Protein AF-A0A534WCG7-F1 (afdb_monomer)

Structure (mmCIF, N/CA/C/O backbone):
data_AF-A0A534WCG7-F1
#
_entry.id   AF-A0A534WCG7-F1
#
loop_
_atom_site.group_PDB
_atom_site.id
_atom_site.type_symbol
_atom_site.label_atom_id
_atom_site.label_alt_id
_atom_site.label_comp_id
_atom_site.label_asym_id
_atom_site.label_entity_id
_atom_site.label_seq_id
_atom_site.pdbx_PDB_ins_code
_atom_site.Cartn_x
_atom_site.Cartn_y
_atom_site.Cartn_z
_atom_site.occupancy
_atom_site.B_iso_or_equiv
_atom_site.auth_seq_id
_atom_site.auth_comp_id
_atom_site.auth_asym_id
_atom_site.auth_atom_id
_atom_site.pdbx_PDB_model_num
ATOM 1 N N . MET A 1 1 ? 16.665 -22.979 -9.907 1.00 53.00 1 MET A N 1
ATOM 2 C CA . MET A 1 1 ? 16.208 -21.799 -10.676 1.00 53.00 1 MET A CA 1
ATOM 3 C C . MET A 1 1 ? 14.717 -21.628 -10.436 1.00 53.00 1 MET A C 1
ATOM 5 O O . MET A 1 1 ? 13.993 -22.575 -10.690 1.00 53.00 1 MET A O 1
ATOM 9 N N . GLY A 1 2 ? 14.273 -20.493 -9.885 1.00 67.31 2 GLY A N 1
ATOM 10 C CA . GLY A 1 2 ? 12.856 -20.310 -9.518 1.00 67.31 2 GLY A CA 1
ATOM 11 C C . GLY A 1 2 ? 12.541 -19.177 -8.534 1.00 67.31 2 GLY A C 1
ATOM 12 O O . GLY A 1 2 ? 11.385 -18.989 -8.191 1.00 67.31 2 GLY A O 1
ATOM 13 N N . GLN A 1 3 ? 13.527 -18.396 -8.086 1.00 74.94 3 GLN A N 1
A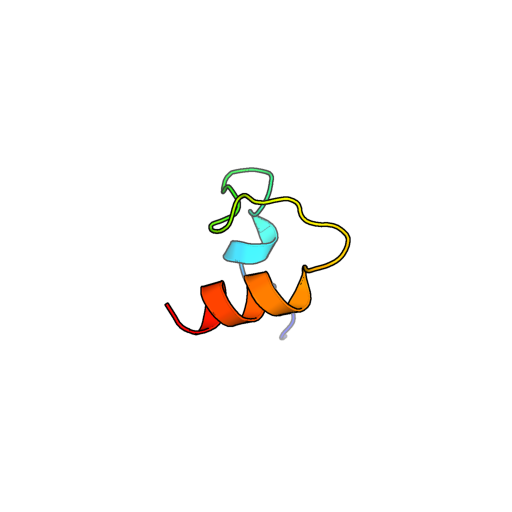TOM 14 C CA . GLN A 1 3 ? 13.304 -17.308 -7.127 1.00 74.94 3 GLN A CA 1
ATOM 15 C C . GLN A 1 3 ? 13.288 -15.943 -7.824 1.00 74.94 3 GLN A C 1
ATOM 17 O O . GLN A 1 3 ? 14.154 -15.105 -7.590 1.00 74.9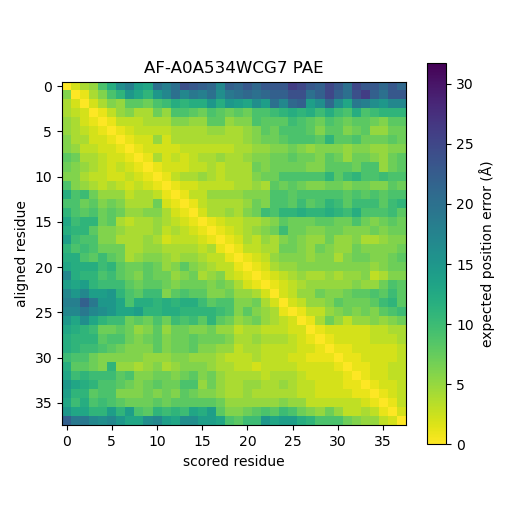4 3 GLN A O 1
ATOM 22 N N . LYS A 1 4 ? 12.340 -15.722 -8.742 1.00 80.81 4 LYS A N 1
ATOM 23 C CA . LYS A 1 4 ? 12.115 -14.379 -9.296 1.00 80.81 4 LYS A CA 1
ATOM 24 C C . LYS A 1 4 ? 10.948 -13.729 -8.565 1.00 80.81 4 LYS A C 1
ATOM 26 O O . LYS A 1 4 ? 9.814 -14.181 -8.675 1.00 80.81 4 LYS A O 1
ATOM 31 N N . VAL A 1 5 ? 11.256 -12.678 -7.811 1.00 82.38 5 VAL A N 1
ATOM 32 C CA . VAL A 1 5 ? 10.264 -11.844 -7.123 1.00 82.38 5 VAL A CA 1
ATOM 33 C C . VAL A 1 5 ? 9.463 -11.052 -8.157 1.00 82.38 5 VAL A C 1
ATOM 35 O O . VAL A 1 5 ? 9.998 -10.659 -9.196 1.00 82.38 5 VAL A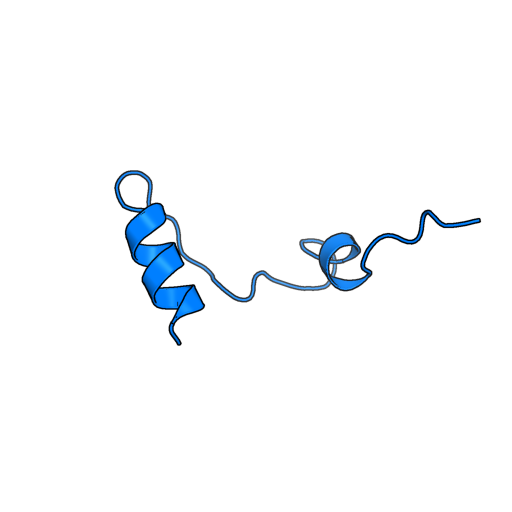 O 1
ATOM 38 N N . ASN A 1 6 ? 8.182 -10.802 -7.873 1.00 84.19 6 ASN A N 1
ATOM 39 C CA . ASN A 1 6 ? 7.351 -9.960 -8.725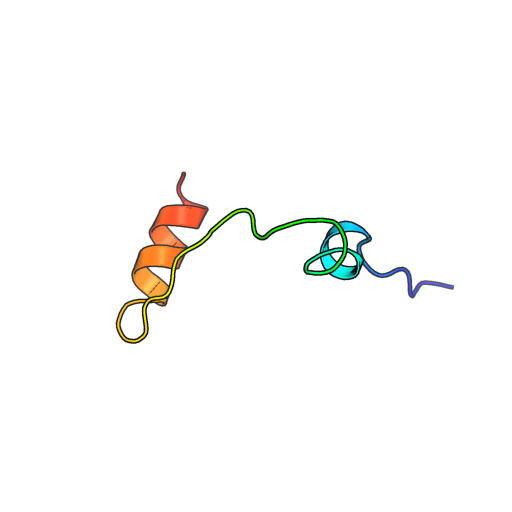 1.00 84.19 6 ASN A CA 1
ATOM 40 C C . ASN A 1 6 ? 7.947 -8.533 -8.788 1.00 84.19 6 ASN A C 1
ATOM 42 O O . ASN A 1 6 ? 8.052 -7.870 -7.750 1.00 84.19 6 ASN A O 1
ATOM 46 N N . PRO A 1 7 ? 8.317 -8.029 -9.980 1.00 83.94 7 PRO A N 1
ATOM 47 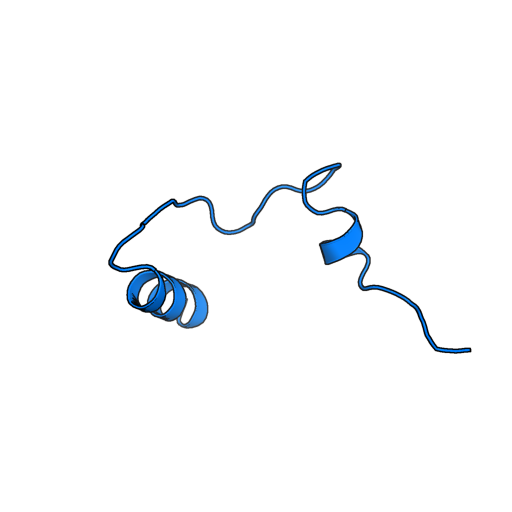C CA . PRO A 1 7 ? 8.942 -6.717 -10.128 1.00 83.94 7 PRO A CA 1
ATO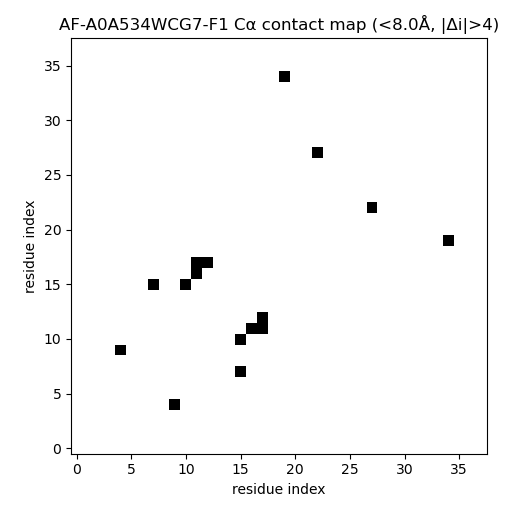M 48 C C . PRO A 1 7 ? 8.034 -5.557 -9.700 1.00 83.94 7 PRO A C 1
ATOM 50 O O . PRO A 1 7 ? 8.548 -4.488 -9.384 1.00 83.94 7 PRO A O 1
ATOM 53 N N . ILE A 1 8 ? 6.710 -5.749 -9.672 1.00 83.62 8 ILE A N 1
ATOM 54 C CA . ILE A 1 8 ? 5.756 -4.745 -9.185 1.00 83.62 8 ILE A CA 1
ATOM 55 C C . ILE A 1 8 ? 5.935 -4.557 -7.678 1.00 83.62 8 ILE A C 1
ATOM 57 O O . ILE A 1 8 ? 6.149 -3.435 -7.230 1.00 83.62 8 ILE A O 1
ATOM 61 N N . GLY A 1 9 ? 5.935 -5.655 -6.916 1.00 81.31 9 GLY A N 1
ATOM 62 C CA . GLY A 1 9 ? 6.160 -5.619 -5.469 1.00 81.31 9 GLY A CA 1
ATOM 63 C C . GLY A 1 9 ? 7.568 -5.142 -5.115 1.00 81.31 9 GLY A C 1
ATOM 64 O O . GLY A 1 9 ? 7.733 -4.334 -4.212 1.00 81.31 9 GLY A O 1
ATOM 65 N N . PHE A 1 10 ? 8.577 -5.558 -5.886 1.00 86.00 10 PHE A N 1
ATOM 66 C CA . PHE A 1 10 ? 9.967 -5.146 -5.660 1.00 86.00 10 PHE A CA 1
ATOM 67 C C . PHE A 1 10 ? 10.206 -3.636 -5.849 1.00 86.00 10 PHE A C 1
ATOM 69 O O . PHE A 1 10 ? 11.124 -3.078 -5.257 1.00 86.00 10 PHE A O 1
ATOM 76 N N . ARG A 1 11 ? 9.403 -2.964 -6.683 1.00 86.06 11 ARG A N 1
ATOM 77 C CA . ARG A 1 11 ? 9.536 -1.521 -6.972 1.00 86.06 11 ARG A CA 1
ATOM 78 C C . ARG A 1 11 ? 8.539 -0.652 -6.204 1.00 86.06 11 ARG A C 1
ATOM 80 O O . ARG A 1 11 ? 8.578 0.577 -6.347 1.00 86.06 11 ARG A O 1
ATOM 87 N N . LEU A 1 12 ? 7.649 -1.272 -5.433 1.00 85.00 12 LEU A N 1
ATOM 88 C CA . LEU A 1 12 ? 6.664 -0.586 -4.611 1.00 85.00 12 LEU A CA 1
ATOM 89 C C . LEU A 1 12 ? 7.388 0.204 -3.510 1.00 85.00 12 LEU A C 1
ATOM 91 O O . LEU A 1 12 ? 8.233 -0.339 -2.806 1.00 85.00 12 LEU A O 1
ATOM 95 N N . GLY A 1 13 ? 7.108 1.501 -3.398 1.00 77.12 13 GLY A N 1
ATOM 96 C CA . GLY A 1 13 ? 7.749 2.394 -2.424 1.00 77.12 13 GLY A CA 1
ATOM 97 C C . GLY A 1 13 ? 9.075 3.024 -2.872 1.00 77.12 13 GLY A C 1
ATOM 98 O O . GLY A 1 13 ? 9.489 4.004 -2.262 1.00 77.12 13 GLY A O 1
ATOM 99 N N . VAL A 1 14 ? 9.708 2.536 -3.950 1.00 81.69 14 VAL A N 1
ATOM 100 C CA . VAL A 1 14 ? 10.923 3.156 -4.526 1.00 81.69 14 VAL A CA 1
ATOM 101 C C . VAL A 1 14 ? 10.589 3.976 -5.769 1.00 81.69 14 VAL A C 1
ATOM 103 O O . VAL A 1 14 ? 10.907 5.156 -5.843 1.00 81.69 14 VAL A O 1
ATOM 106 N N . ILE A 1 15 ? 9.944 3.345 -6.755 1.00 84.44 15 ILE A N 1
ATOM 107 C CA . ILE A 1 15 ? 9.649 3.968 -8.059 1.00 84.44 15 ILE A CA 1
ATOM 108 C C . ILE A 1 15 ? 8.141 4.019 -8.312 1.00 84.44 15 ILE A C 1
ATOM 110 O O . ILE A 1 15 ? 7.657 4.887 -9.035 1.00 84.44 15 ILE A O 1
ATOM 114 N N . ARG A 1 16 ? 7.383 3.080 -7.729 1.00 78.56 16 ARG A N 1
ATOM 115 C CA . ARG A 1 16 ? 5.939 2.953 -7.928 1.00 78.56 16 ARG A CA 1
ATOM 116 C C . ARG A 1 16 ? 5.196 3.176 -6.610 1.00 78.56 16 ARG A C 1
ATOM 118 O O . ARG A 1 16 ? 5.586 2.643 -5.574 1.00 78.56 16 ARG A O 1
ATOM 125 N N .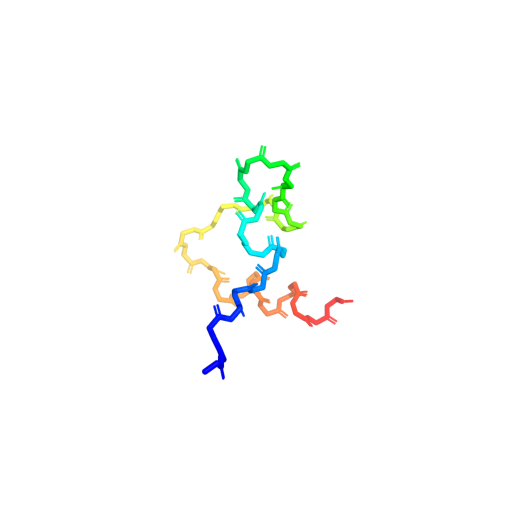 SER A 1 17 ? 4.133 3.977 -6.667 1.00 82.25 17 SER A N 1
ATOM 126 C CA . SER A 1 17 ? 3.239 4.234 -5.532 1.00 82.25 17 SER A CA 1
ATOM 127 C C . SER A 1 17 ? 2.221 3.110 -5.349 1.00 82.25 17 SER A C 1
ATOM 129 O O . SER A 1 17 ? 1.980 2.334 -6.272 1.00 82.25 17 SER A O 1
ATOM 131 N N . TRP A 1 18 ? 1.609 3.064 -4.166 1.00 83.19 18 TRP A N 1
ATOM 132 C CA . TRP A 1 18 ? 0.436 2.237 -3.896 1.00 83.19 18 TRP A CA 1
ATOM 133 C C . TRP A 1 18 ? -0.732 2.658 -4.790 1.00 83.19 18 TRP A C 1
ATOM 135 O O . TRP A 1 18 ? -0.969 3.860 -4.952 1.00 83.19 18 TRP A O 1
ATOM 145 N N . ASP A 1 19 ? -1.431 1.667 -5.346 1.00 80.19 19 ASP A N 1
ATOM 146 C CA . ASP A 1 19 ? -2.632 1.887 -6.158 1.00 80.19 19 ASP A CA 1
ATOM 147 C C . ASP A 1 19 ? -3.815 2.330 -5.262 1.00 80.19 19 ASP A C 1
ATOM 149 O O . ASP A 1 19 ? -4.562 3.229 -5.638 1.00 80.19 19 ASP A O 1
ATOM 153 N N . SER A 1 20 ? -3.885 1.830 -4.020 1.00 80.88 20 SER A N 1
ATOM 154 C CA . SER A 1 20 ? -4.815 2.293 -2.979 1.00 80.88 20 SER A CA 1
ATOM 155 C C . SER A 1 20 ? -4.091 3.140 -1.929 1.00 80.88 20 SER A C 1
ATOM 157 O O . SER A 1 20 ? -3.134 2.684 -1.300 1.00 80.88 20 SER A O 1
ATOM 159 N N . LYS A 1 21 ? -4.536 4.385 -1.726 1.00 77.38 21 LYS A N 1
ATOM 160 C CA . LYS A 1 21 ? -3.954 5.330 -0.756 1.00 77.38 21 LYS A CA 1
ATOM 161 C C . LYS A 1 21 ? -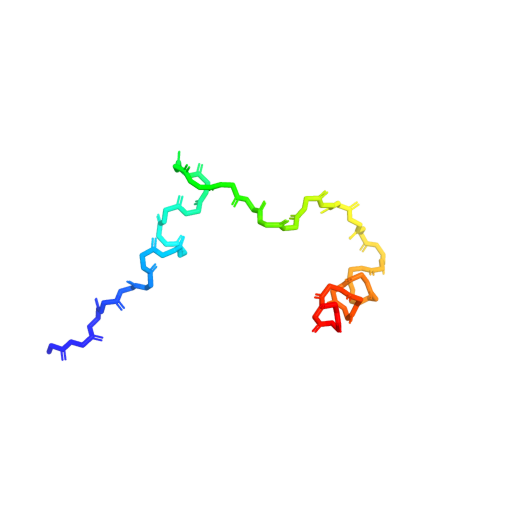4.988 5.735 0.291 1.00 77.38 21 LYS A C 1
ATOM 163 O O . LYS A 1 21 ? -5.573 6.810 0.208 1.00 77.38 21 LYS A O 1
ATOM 168 N N . TRP A 1 22 ? -5.199 4.879 1.281 1.00 81.88 22 TRP A N 1
ATOM 169 C CA . TRP A 1 22 ? -6.055 5.159 2.432 1.00 81.88 22 TRP A CA 1
ATOM 170 C C . TRP A 1 22 ? -5.456 4.530 3.697 1.00 81.88 22 TRP A C 1
ATOM 172 O O . TRP A 1 22 ? -4.702 3.561 3.621 1.00 81.88 22 TRP A O 1
ATOM 182 N N . TYR A 1 23 ? -5.746 5.116 4.859 1.00 73.69 23 TYR A N 1
ATOM 183 C CA . TYR A 1 23 ? -5.324 4.611 6.167 1.00 73.69 23 TYR A CA 1
ATOM 184 C C . TYR A 1 23 ? -6.555 4.525 7.065 1.00 73.69 23 TYR A C 1
ATOM 186 O O . TYR A 1 23 ? -7.187 5.541 7.340 1.00 73.69 23 TYR A O 1
ATOM 194 N N . GLU A 1 24 ? -6.902 3.316 7.494 1.00 79.62 24 GLU A N 1
ATOM 195 C CA . GLU A 1 24 ? -8.054 3.060 8.354 1.00 79.62 24 GLU A CA 1
ATOM 196 C C . GLU A 1 24 ? -7.702 1.944 9.342 1.00 79.62 24 GLU A C 1
ATOM 198 O O . GLU A 1 24 ? -7.294 0.854 8.945 1.00 79.62 24 GLU A O 1
ATOM 203 N N . GLU A 1 25 ? -7.861 2.220 10.635 1.00 71.19 25 GLU A N 1
ATOM 204 C CA . GLU A 1 25 ? -7.348 1.364 11.711 1.00 71.19 25 GLU A CA 1
ATOM 205 C C . GLU A 1 25 ? -8.387 0.338 12.187 1.00 71.19 25 GLU A C 1
ATOM 207 O O . GLU A 1 25 ? -8.050 -0.802 12.498 1.00 71.19 25 GLU A O 1
ATOM 212 N N . LYS A 1 26 ? -9.677 0.708 12.203 1.00 79.88 26 LYS A N 1
ATOM 213 C CA . LYS A 1 26 ? -10.754 -0.164 12.709 1.00 79.88 26 LYS A CA 1
ATOM 214 C C . LYS A 1 26 ? -11.477 -0.937 11.614 1.00 79.88 26 LYS A C 1
ATOM 216 O O . LYS A 1 26 ? -11.961 -2.035 11.865 1.00 79.88 26 LYS A O 1
ATOM 221 N N . ASN A 1 27 ? -11.559 -0.377 10.410 1.00 81.06 27 ASN A N 1
ATOM 222 C CA . ASN A 1 27 ? -12.380 -0.920 9.326 1.00 81.06 27 ASN A CA 1
ATOM 223 C C . ASN A 1 27 ? -11.580 -1.388 8.104 1.00 81.06 27 ASN A C 1
ATOM 225 O O . ASN A 1 27 ? -12.159 -1.525 7.028 1.00 81.06 27 ASN A O 1
ATOM 229 N N . TYR A 1 28 ? -10.286 -1.690 8.254 1.00 84.94 28 TYR A N 1
ATOM 230 C CA . TYR A 1 28 ? -9.418 -2.132 7.152 1.00 84.94 28 TYR A CA 1
ATOM 231 C C . TYR A 1 28 ? -10.051 -3.226 6.272 1.00 84.94 28 TYR A C 1
ATOM 233 O O . TYR A 1 28 ? -10.066 -3.110 5.050 1.00 84.94 28 TYR A O 1
ATOM 241 N N . ALA A 1 29 ? -10.651 -4.254 6.882 1.00 84.19 29 ALA A N 1
ATOM 242 C CA . ALA A 1 29 ? -11.264 -5.363 6.147 1.00 84.19 29 ALA A CA 1
ATOM 243 C C . ALA A 1 29 ? -12.434 -4.926 5.245 1.00 84.19 29 ALA A C 1
ATOM 245 O O . ALA A 1 29 ? -12.604 -5.453 4.148 1.00 84.19 29 ALA A O 1
ATOM 246 N N . ARG A 1 30 ? -13.234 -3.945 5.684 1.00 84.75 30 ARG A N 1
ATOM 247 C CA . ARG A 1 30 ? -14.367 -3.432 4.903 1.00 84.75 30 AR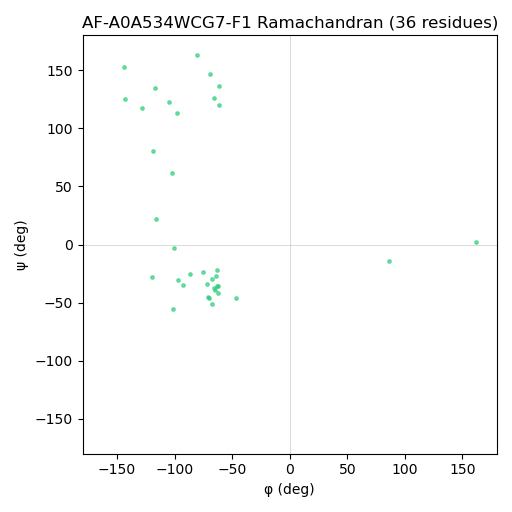G A CA 1
ATOM 248 C C . ARG A 1 30 ? -13.883 -2.650 3.685 1.00 84.75 30 ARG A C 1
ATOM 250 O O . ARG A 1 30 ? -14.381 -2.889 2.592 1.00 84.75 30 ARG A O 1
ATOM 257 N N . TRP A 1 31 ? -12.908 -1.766 3.880 1.00 84.25 31 TRP A N 1
ATOM 258 C CA . TRP A 1 31 ? -12.315 -0.972 2.803 1.00 84.25 31 TRP A CA 1
ATOM 259 C C . TRP A 1 31 ? -11.562 -1.848 1.797 1.00 84.25 31 TRP A C 1
ATOM 261 O O . TRP A 1 31 ? -11.694 -1.655 0.595 1.00 84.25 31 TRP A O 1
ATOM 271 N N . LEU A 1 32 ? -10.872 -2.893 2.266 1.00 85.44 32 LEU A N 1
ATOM 272 C CA . LEU A 1 32 ? -10.240 -3.881 1.392 1.00 85.44 32 LEU A CA 1
ATOM 273 C C . LEU A 1 32 ? -11.266 -4.631 0.525 1.00 85.44 32 LEU A C 1
ATOM 275 O O . LEU A 1 32 ? -11.027 -4.867 -0.655 1.00 85.44 32 LEU A O 1
ATOM 279 N N . HIS A 1 33 ? -12.410 -5.020 1.092 1.00 86.25 33 HIS A N 1
ATOM 280 C CA . HIS A 1 33 ? -13.469 -5.683 0.327 1.00 86.25 33 HIS A CA 1
ATOM 281 C C . HIS A 1 33 ? -14.129 -4.775 -0.710 1.00 86.25 33 HIS A C 1
ATOM 283 O O . HIS A 1 33 ? -14.602 -5.278 -1.728 1.00 86.25 33 HIS A O 1
ATOM 289 N N . GLU A 1 34 ? -14.179 -3.471 -0.453 1.00 83.50 34 GLU A N 1
ATOM 290 C CA . GLU A 1 34 ? -14.654 -2.479 -1.413 1.00 83.50 34 GLU A CA 1
ATOM 291 C C . GLU A 1 34 ? -13.653 -2.312 -2.567 1.00 83.50 34 GLU A C 1
ATOM 293 O O . GLU A 1 34 ? -14.059 -2.416 -3.722 1.00 83.50 34 GLU A O 1
ATOM 298 N N . ASP A 1 35 ? -12.351 -2.216 -2.265 1.00 81.75 35 ASP A N 1
ATOM 299 C CA . ASP A 1 35 ? -11.266 -2.132 -3.261 1.00 81.75 35 ASP A CA 1
ATOM 300 C C . ASP A 1 35 ? -11.146 -3.387 -4.145 1.00 81.75 35 ASP A C 1
ATOM 302 O O . ASP A 1 35 ? -10.832 -3.276 -5.322 1.00 81.75 35 ASP A O 1
ATOM 306 N N . ILE A 1 36 ? -11.390 -4.590 -3.609 1.00 83.94 36 ILE A N 1
ATOM 307 C CA . ILE A 1 36 ? -11.325 -5.846 -4.392 1.00 83.94 36 ILE A CA 1
ATOM 308 C C . ILE A 1 36 ? -12.547 -6.014 -5.313 1.00 83.94 36 ILE A C 1
ATOM 310 O O . ILE A 1 36 ? -12.499 -6.780 -6.276 1.00 83.94 36 ILE A O 1
ATOM 314 N N . ARG A 1 37 ? -13.672 -5.371 -4.979 1.00 81.31 37 ARG A N 1
ATOM 315 C CA . ARG A 1 37 ? -14.935 -5.500 -5.720 1.00 81.31 37 ARG A CA 1
ATOM 316 C C . ARG A 1 37 ? -15.037 -4.514 -6.893 1.00 81.31 37 ARG A C 1
ATOM 318 O O . ARG A 1 37 ? -15.812 -4.790 -7.809 1.00 81.31 37 ARG A O 1
ATOM 325 N N . LEU A 1 38 ? -14.323 -3.390 -6.824 1.00 66.81 38 LEU A N 1
ATOM 326 C CA . LEU A 1 38 ? -14.182 -2.387 -7.888 1.00 66.81 38 LEU A CA 1
ATOM 327 C C . LEU A 1 38 ? -13.309 -2.901 -9.042 1.00 66.81 38 LEU A C 1
ATOM 329 O O . LEU A 1 38 ? -13.650 -2.560 -10.197 1.00 66.81 38 LEU A O 1
#

Secondary structure (DSSP, 8-state):
------HHHHHBTTTB--S-----SS-HHHHHHHHHH-

Solvent-accessible surface area (backbone atoms only — not comparable to full-atom values): 2737 Å² total; per-residue (Å²): 140,83,90,76,74,60,68,68,69,74,32,50,82,79,83,37,76,74,92,74,88,81,87,62,90,89,52,46,71,61,55,50,54,52,65,74,72,108

Nearest PDB structures (foldseek):
  8crx-assembly1_G  TM=9.229E-01  e=9.907E-03  Cutibacterium acnes

Mean predicted aligned error: 6.92 Å

pLDDT: mean 80.23, std 6.49, range [53.0, 86.25]

Radius of gyration: 13.71 Å; Cα contacts (8 Å, |Δi|>4): 8; chains: 1; bounding box: 31×27×23 Å

Sequence (38 aa):
MGQKVNPIGFRLGVIRSWDSKWYEEKNYARWLHEDIRL

Foldseek 3Di:
DDPDDDVVVVCDPPPDDDPDDDDDDPCVVVVVVVVVVD